Protein AF-A0A6B3HCP1-F1 (afdb_monomer_lite)

Structure (mmCIF, N/CA/C/O backbone):
data_AF-A0A6B3HCP1-F1
#
_entry.id   AF-A0A6B3HCP1-F1
#
loop_
_atom_site.group_PDB
_atom_site.id
_atom_site.type_symbol
_atom_site.label_atom_id
_atom_site.label_alt_id
_atom_site.label_comp_id
_atom_site.label_asym_id
_atom_site.label_entity_id
_atom_site.label_seq_id
_atom_site.pdbx_PDB_ins_code
_atom_site.Cartn_x
_atom_site.Cartn_y
_atom_site.Cartn_z
_atom_site.occupancy
_atom_site.B_iso_or_equiv
_atom_site.auth_seq_id
_atom_site.auth_comp_id
_atom_site.auth_asym_id
_atom_site.auth_atom_id
_atom_site.pdbx_PDB_model_num
ATOM 1 N N . ALA A 1 1 ? -9.659 6.530 3.904 1.00 90.50 1 ALA A N 1
ATOM 2 C CA . ALA A 1 1 ? -8.819 6.352 5.102 1.00 90.50 1 ALA A CA 1
ATOM 3 C C . ALA A 1 1 ? -9.088 7.460 6.113 1.00 90.50 1 ALA A C 1
ATOM 5 O O . ALA A 1 1 ? -9.105 8.629 5.729 1.00 90.50 1 ALA A O 1
ATOM 6 N N . GLU A 1 2 ? -9.278 7.096 7.373 1.00 95.06 2 GLU A N 1
ATOM 7 C CA . GLU A 1 2 ? -9.405 7.990 8.524 1.00 95.06 2 GLU A CA 1
ATOM 8 C C . GLU A 1 2 ? -8.321 7.700 9.583 1.00 95.06 2 GLU A C 1
ATOM 10 O O . GLU A 1 2 ? -7.682 6.643 9.546 1.00 95.06 2 GLU A O 1
ATOM 15 N N . PRO A 1 3 ? -8.037 8.638 10.509 1.00 98.19 3 PRO A N 1
ATOM 16 C CA . PRO A 1 3 ? -7.073 8.392 11.576 1.00 98.19 3 PRO A CA 1
ATOM 17 C C . PRO A 1 3 ? -7.451 7.152 12.399 1.00 98.19 3 PRO A C 1
ATOM 19 O O . PRO A 1 3 ? -8.562 7.061 12.913 1.00 98.19 3 PRO A O 1
ATOM 22 N N . GLY A 1 4 ? -6.505 6.231 12.572 1.00 97.75 4 GLY A N 1
ATOM 23 C CA . GLY A 1 4 ? -6.708 4.950 13.252 1.00 97.75 4 GLY A CA 1
ATOM 24 C C . GLY A 1 4 ? -6.871 3.749 12.317 1.00 97.75 4 GLY A C 1
ATOM 25 O O . GLY A 1 4 ? -6.584 2.637 12.764 1.00 97.75 4 GLY A O 1
ATOM 26 N N . ASP A 1 5 ? -7.229 3.959 11.043 1.00 98.56 5 ASP A N 1
ATOM 27 C CA . ASP A 1 5 ? -7.311 2.879 10.0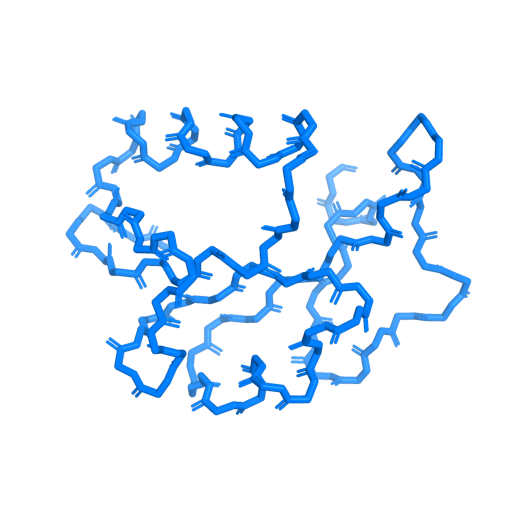49 1.00 98.56 5 ASP A CA 1
ATOM 28 C C . ASP A 1 5 ? -5.971 2.148 9.908 1.00 98.56 5 ASP A C 1
ATOM 30 O O . ASP A 1 5 ? -4.890 2.743 10.016 1.00 98.56 5 ASP A O 1
ATOM 34 N N . ARG A 1 6 ? -6.032 0.851 9.600 1.00 98.75 6 ARG A N 1
ATOM 35 C CA . ARG A 1 6 ? -4.865 0.017 9.300 1.00 98.75 6 ARG A CA 1
ATOM 36 C C . ARG A 1 6 ? -4.687 -0.163 7.799 1.00 98.75 6 ARG A C 1
ATOM 38 O O . ARG A 1 6 ? -5.533 -0.755 7.133 1.00 98.75 6 ARG A O 1
ATOM 45 N N . LEU A 1 7 ? -3.522 0.244 7.293 1.00 98.81 7 LEU A N 1
ATOM 46 C CA . LEU A 1 7 ? -3.110 0.052 5.904 1.00 98.81 7 LEU A CA 1
ATOM 47 C C . LEU A 1 7 ? -2.094 -1.088 5.789 1.00 98.81 7 LEU A C 1
ATOM 49 O O . LEU A 1 7 ? -0.973 -0.960 6.277 1.00 98.81 7 LEU A O 1
ATOM 53 N N . ALA A 1 8 ? -2.434 -2.172 5.088 1.00 98.88 8 ALA A N 1
ATOM 54 C CA . ALA A 1 8 ? -1.452 -3.192 4.713 1.00 98.88 8 ALA A CA 1
ATOM 55 C C . ALA A 1 8 ? -0.600 -2.688 3.534 1.00 98.88 8 ALA A C 1
ATOM 57 O O . ALA A 1 8 ? -1.101 -2.492 2.425 1.00 98.88 8 ALA A O 1
ATOM 58 N N . LEU A 1 9 ? 0.698 -2.467 3.758 1.00 98.75 9 LEU A N 1
ATOM 59 C CA . LEU A 1 9 ? 1.613 -1.960 2.732 1.00 98.75 9 LEU A CA 1
ATOM 60 C C . LEU A 1 9 ? 2.374 -3.123 2.089 1.00 98.75 9 LEU A C 1
ATOM 62 O O . LEU A 1 9 ? 3.409 -3.567 2.590 1.00 98.75 9 LEU A O 1
ATOM 66 N N . LEU A 1 10 ? 1.863 -3.612 0.960 1.00 98.75 10 LEU A N 1
ATOM 67 C CA . LEU A 1 10 ? 2.394 -4.749 0.206 1.00 98.75 10 LEU A CA 1
ATOM 68 C C . LEU A 1 10 ? 3.276 -4.315 -0.973 1.00 98.75 10 LEU A C 1
ATOM 70 O O . LEU A 1 10 ? 3.168 -4.849 -2.081 1.00 98.75 10 LEU A O 1
ATOM 74 N N . LEU A 1 11 ? 4.159 -3.346 -0.739 1.00 98.50 11 LEU A N 1
ATOM 75 C CA . LEU A 1 11 ? 5.142 -2.882 -1.718 1.00 98.50 11 LEU A CA 1
ATOM 76 C C . LEU A 1 11 ? 6.542 -3.436 -1.402 1.00 98.50 11 LEU A C 1
ATOM 78 O O . LEU A 1 11 ? 6.879 -3.593 -0.226 1.00 98.50 11 LEU A O 1
ATOM 82 N N . PRO A 1 12 ? 7.387 -3.701 -2.416 1.00 96.88 12 PRO A N 1
ATOM 83 C CA . PRO A 1 12 ? 8.788 -4.058 -2.195 1.00 96.88 12 PRO A CA 1
ATOM 84 C C . PRO A 1 12 ? 9.574 -2.883 -1.585 1.00 96.88 12 PRO A C 1
ATOM 86 O O . PRO A 1 12 ? 9.035 -1.797 -1.357 1.00 96.88 12 PRO A O 1
ATOM 89 N N . ALA A 1 13 ? 10.874 -3.070 -1.344 1.00 94.88 13 ALA A N 1
ATOM 90 C CA . ALA A 1 13 ? 11.782 -1.986 -0.967 1.00 94.88 13 ALA A CA 1
ATOM 91 C C . ALA A 1 13 ? 11.950 -0.991 -2.136 1.00 94.88 13 ALA A C 1
ATOM 93 O O . ALA A 1 13 ? 12.887 -1.066 -2.925 1.00 94.88 13 ALA A O 1
ATOM 94 N N . HIS A 1 14 ? 10.989 -0.079 -2.263 1.00 95.44 14 HIS A N 1
ATOM 95 C CA . HIS A 1 14 ? 10.856 0.892 -3.340 1.00 95.44 14 HIS A CA 1
ATOM 96 C C . HIS A 1 14 ? 10.616 2.282 -2.740 1.00 95.44 14 HIS A C 1
ATOM 98 O O . HIS A 1 14 ? 10.045 2.408 -1.658 1.00 95.44 14 HIS A O 1
ATOM 104 N N . TRP A 1 15 ? 11.013 3.349 -3.437 1.00 96.19 15 TRP A N 1
ATOM 105 C CA . TRP A 1 15 ? 10.866 4.716 -2.915 1.00 96.19 15 TRP A CA 1
ATOM 106 C C . TRP A 1 15 ? 9.399 5.088 -2.638 1.00 96.19 15 TRP A C 1
ATOM 108 O O . TRP A 1 15 ? 9.110 5.770 -1.660 1.00 96.19 15 TRP A O 1
ATOM 118 N N . GLN A 1 16 ? 8.459 4.575 -3.441 1.00 96.81 16 GLN A N 1
ATOM 119 C CA . GLN A 1 16 ? 7.017 4.753 -3.202 1.00 96.81 16 GLN A CA 1
ATOM 120 C C . GLN A 1 16 ? 6.564 4.152 -1.865 1.00 96.81 16 GLN A C 1
ATOM 122 O O . GLN A 1 16 ? 5.657 4.694 -1.245 1.00 96.81 16 GLN A O 1
ATOM 127 N N . SER A 1 17 ? 7.219 3.101 -1.362 1.00 97.69 17 SER A N 1
ATOM 128 C CA . SER A 1 17 ? 6.934 2.559 -0.027 1.00 97.69 17 SER A CA 1
ATOM 129 C C . SER A 1 17 ? 7.228 3.594 1.057 1.00 97.69 17 SER A C 1
ATOM 131 O O . SER A 1 17 ? 6.420 3.778 1.960 1.00 97.69 17 SER A O 1
ATOM 133 N N . ALA A 1 18 ? 8.332 4.339 0.933 1.00 97.56 18 ALA A N 1
ATOM 134 C CA . ALA A 1 18 ? 8.650 5.429 1.855 1.00 97.56 18 ALA A CA 1
ATOM 135 C C . ALA A 1 18 ? 7.626 6.576 1.776 1.00 97.56 18 ALA A C 1
ATOM 137 O O . ALA A 1 18 ? 7.247 7.127 2.807 1.00 97.56 18 ALA A O 1
ATOM 138 N N . VAL A 1 19 ? 7.134 6.895 0.573 1.00 97.25 19 VAL A N 1
ATOM 139 C CA . VAL A 1 19 ? 6.070 7.896 0.381 1.00 97.25 19 VAL A CA 1
ATOM 140 C C . VAL A 1 19 ? 4.787 7.480 1.100 1.00 97.25 19 VAL A C 1
ATOM 142 O O . VAL A 1 19 ? 4.220 8.282 1.835 1.00 97.25 19 VAL A O 1
ATOM 145 N N . TRP A 1 20 ? 4.361 6.224 0.958 1.00 98.00 20 TRP A N 1
ATOM 146 C CA . TRP A 1 20 ? 3.163 5.715 1.631 1.00 98.00 20 TRP A CA 1
ATOM 147 C C . TRP A 1 20 ? 3.297 5.677 3.152 1.00 98.00 20 TRP A C 1
ATOM 149 O O . TRP A 1 20 ? 2.348 6.020 3.853 1.00 98.00 20 TRP A O 1
ATOM 159 N N . LEU A 1 21 ? 4.476 5.328 3.674 1.00 98.44 21 LEU A N 1
ATOM 160 C CA . LEU A 1 21 ? 4.750 5.405 5.111 1.00 98.44 21 LEU A CA 1
ATOM 161 C C . LEU A 1 21 ? 4.619 6.842 5.635 1.00 98.44 21 LEU A C 1
ATOM 163 O O . LEU A 1 21 ? 3.976 7.066 6.661 1.00 98.44 21 LEU A O 1
ATOM 167 N N . LEU A 1 22 ? 5.178 7.818 4.912 1.00 98.62 22 LEU A N 1
ATOM 168 C CA . LEU A 1 22 ? 5.056 9.231 5.269 1.00 98.62 22 LEU A CA 1
ATOM 169 C C . LEU A 1 22 ? 3.602 9.711 5.188 1.00 98.62 22 LEU A C 1
ATOM 171 O O . LEU A 1 22 ? 3.146 10.414 6.090 1.00 98.62 22 LEU A O 1
ATOM 175 N N . ALA A 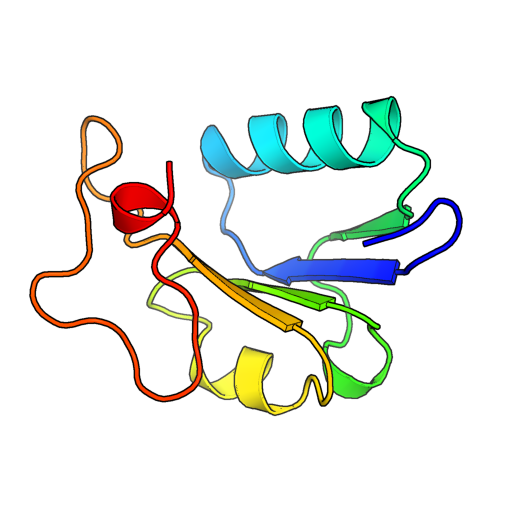1 23 ? 2.867 9.312 4.148 1.00 97.75 23 ALA A N 1
ATOM 176 C CA . ALA A 1 23 ? 1.456 9.646 3.996 1.00 97.75 23 ALA A CA 1
ATOM 177 C C . ALA A 1 23 ? 0.639 9.118 5.183 1.00 97.75 23 ALA A C 1
ATOM 179 O O . ALA A 1 23 ? -0.046 9.903 5.834 1.00 97.75 23 ALA A O 1
ATOM 180 N N . CYS A 1 24 ? 0.802 7.837 5.539 1.00 98.56 24 CYS A N 1
ATOM 181 C CA . CYS A 1 24 ? 0.126 7.228 6.688 1.00 98.56 24 CYS A CA 1
ATOM 182 C C . CYS A 1 24 ? 0.422 7.985 7.989 1.00 98.56 24 CYS A C 1
ATOM 184 O O . CYS A 1 24 ? -0.498 8.384 8.704 1.00 98.56 24 CYS A O 1
ATOM 186 N N . SER A 1 25 ? 1.704 8.265 8.252 1.00 98.38 25 SER A N 1
ATOM 187 C CA . SER A 1 25 ? 2.132 9.014 9.437 1.00 98.38 25 SER A CA 1
ATOM 188 C C . SER A 1 25 ? 1.564 10.434 9.489 1.00 98.38 25 SER A C 1
ATOM 190 O O . SER A 1 25 ? 1.390 10.970 10.580 1.00 98.38 25 SER A O 1
ATOM 192 N N . SER A 1 26 ? 1.310 11.057 8.338 1.00 98.50 26 SER A N 1
ATOM 193 C CA . SER A 1 26 ? 0.839 12.445 8.258 1.00 98.50 26 SER A CA 1
ATOM 194 C C . SER A 1 26 ? -0.654 12.584 8.562 1.00 98.50 26 SER A C 1
ATOM 196 O O . SER A 1 26 ? -1.093 13.663 8.950 1.00 98.50 26 SER A O 1
ATOM 198 N N . VAL A 1 27 ? -1.431 11.507 8.399 1.00 98.06 27 VAL A N 1
ATOM 199 C CA . VAL A 1 27 ? -2.894 11.502 8.596 1.00 98.06 27 VAL A CA 1
ATOM 200 C C . VAL A 1 27 ? -3.358 10.565 9.717 1.00 98.06 27 VAL A C 1
ATOM 202 O O . VAL A 1 27 ? -4.554 10.412 9.933 1.00 98.06 27 VAL A O 1
ATOM 205 N N . GLY A 1 28 ? -2.429 9.948 10.452 1.00 98.38 28 GLY A N 1
ATOM 206 C CA . GLY A 1 28 ? -2.743 9.080 11.591 1.00 98.38 28 GLY A CA 1
ATOM 207 C C . GLY A 1 28 ? -3.205 7.669 11.219 1.00 98.38 28 GLY A C 1
ATOM 208 O O . GLY A 1 28 ? -3.837 7.011 12.040 1.00 98.38 28 GLY A O 1
ATOM 209 N N . VAL A 1 29 ? -2.897 7.193 10.013 1.00 98.75 29 VAL A N 1
ATOM 210 C CA . VAL A 1 29 ? -3.144 5.806 9.582 1.00 98.75 29 VAL A CA 1
ATOM 211 C C . VAL A 1 29 ? -1.994 4.915 10.055 1.00 98.75 29 VAL A C 1
ATOM 213 O O . VAL A 1 29 ? -0.820 5.286 9.963 1.00 98.75 29 VAL A O 1
ATOM 216 N N . VAL A 1 30 ? -2.311 3.716 10.544 1.00 98.69 30 VAL A N 1
ATOM 217 C CA . VAL A 1 30 ? -1.321 2.722 10.970 1.00 98.69 30 VAL A CA 1
ATOM 218 C C . VAL A 1 30 ?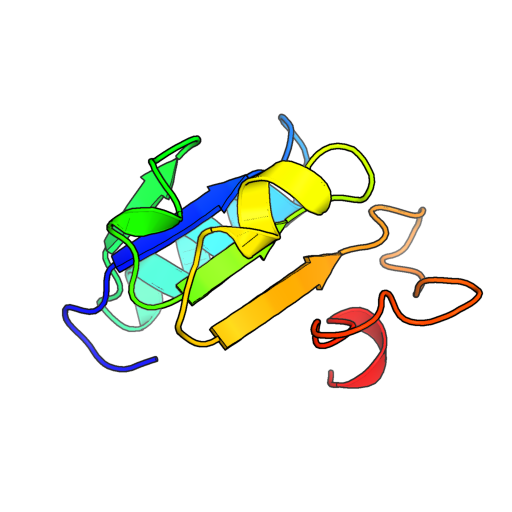 -0.853 1.926 9.757 1.00 98.69 30 VAL A C 1
ATOM 220 O O . VAL A 1 30 ? -1.573 1.072 9.242 1.00 98.69 30 VAL A O 1
ATOM 223 N N . ALA A 1 31 ? 0.377 2.178 9.312 1.00 98.50 31 ALA A N 1
ATOM 224 C CA . ALA A 1 31 ? 0.998 1.381 8.262 1.00 98.50 31 ALA A CA 1
ATOM 225 C C . ALA A 1 31 ? 1.502 0.035 8.812 1.00 98.50 31 ALA A C 1
ATOM 227 O O . ALA A 1 31 ? 2.368 -0.009 9.687 1.00 98.50 31 ALA A O 1
ATOM 228 N N . ASP A 1 32 ? 0.992 -1.058 8.255 1.00 98.56 32 ASP A N 1
ATOM 229 C CA . ASP A 1 32 ? 1.392 -2.432 8.541 1.00 98.56 32 ASP A CA 1
ATOM 230 C C . ASP A 1 32 ? 2.220 -2.977 7.367 1.00 98.56 32 ASP A C 1
ATOM 232 O O . ASP A 1 32 ? 1.701 -3.409 6.329 1.00 98.56 32 ASP A O 1
ATOM 236 N N . VAL A 1 33 ? 3.544 -2.863 7.483 1.00 98.31 33 VAL A N 1
ATOM 237 C CA . VAL A 1 33 ? 4.480 -3.206 6.404 1.00 98.31 33 VAL A CA 1
ATOM 238 C C . VAL A 1 33 ? 4.488 -4.711 6.185 1.00 98.31 33 VAL A C 1
ATOM 240 O O . VAL A 1 33 ? 4.862 -5.469 7.073 1.00 98.31 33 VAL A O 1
ATOM 243 N N . GLN A 1 34 ? 4.117 -5.141 4.975 1.00 98.12 34 GLN A N 1
ATOM 244 C CA . GLN A 1 34 ? 3.903 -6.554 4.645 1.00 98.12 34 GLN A CA 1
ATOM 245 C C . GLN A 1 34 ? 2.844 -7.245 5.524 1.00 98.12 34 GLN A C 1
ATOM 247 O O . GLN A 1 34 ? 2.836 -8.479 5.605 1.00 98.12 34 GLN A O 1
ATOM 252 N N . GLY A 1 35 ? 1.944 -6.462 6.129 1.00 98.25 35 GLY A N 1
ATOM 253 C CA . GLY A 1 35 ? 0.868 -6.927 6.999 1.00 98.25 35 GLY A CA 1
ATOM 254 C C . GLY A 1 35 ? -0.163 -7.818 6.307 1.00 98.25 35 GLY A C 1
ATOM 255 O O . GLY A 1 35 ? -0.113 -8.060 5.098 1.00 98.25 35 GLY A O 1
ATOM 256 N N . ASP A 1 36 ? -1.109 -8.337 7.083 1.00 98.50 36 ASP A N 1
ATOM 257 C CA . ASP A 1 36 ? -2.209 -9.155 6.569 1.00 98.50 36 ASP A CA 1
ATOM 258 C C . ASP A 1 36 ? -3.329 -8.271 5.981 1.00 98.50 36 ASP A C 1
ATOM 260 O O . ASP A 1 36 ? -3.983 -7.547 6.734 1.00 98.50 36 ASP A O 1
ATOM 264 N N . PRO A 1 37 ? -3.610 -8.330 4.663 1.00 98.69 37 PRO A N 1
ATOM 265 C CA . PRO A 1 37 ? -4.683 -7.542 4.063 1.00 98.69 37 PRO A CA 1
ATOM 266 C C . PRO A 1 37 ? -6.072 -7.928 4.569 1.00 98.69 37 PRO A C 1
ATOM 268 O O . PRO A 1 37 ? -6.962 -7.087 4.553 1.00 98.69 37 PRO A O 1
ATOM 271 N N . ALA A 1 38 ? -6.277 -9.168 5.029 1.00 98.56 38 ALA A N 1
ATOM 272 C CA . ALA A 1 38 ? -7.570 -9.595 5.563 1.00 98.56 38 ALA A CA 1
ATOM 273 C C . ALA A 1 38 ? -7.938 -8.882 6.877 1.00 98.56 38 ALA A C 1
ATOM 275 O O . ALA A 1 38 ? -9.116 -8.824 7.230 1.00 98.56 38 ALA A O 1
ATOM 276 N N . ALA A 1 39 ? -6.940 -8.340 7.581 1.00 98.31 39 ALA A N 1
ATOM 277 C CA . ALA A 1 39 ? -7.083 -7.602 8.832 1.00 98.31 39 ALA A CA 1
ATOM 278 C C . ALA A 1 39 ? -6.934 -6.076 8.660 1.00 98.31 39 ALA A C 1
ATOM 280 O O . ALA A 1 39 ? -6.861 -5.361 9.658 1.00 98.31 39 ALA A O 1
ATOM 281 N N . ALA A 1 40 ? -6.840 -5.586 7.420 1.00 98.69 40 ALA A N 1
ATOM 282 C CA . ALA A 1 40 ? -6.620 -4.179 7.106 1.00 98.69 40 ALA A CA 1
ATOM 283 C C . ALA A 1 40 ? -7.883 -3.517 6.539 1.00 98.69 40 ALA A C 1
ATOM 285 O O . ALA A 1 40 ? -8.627 -4.130 5.766 1.00 98.69 40 ALA A O 1
ATOM 286 N N . ASP A 1 41 ? -8.074 -2.244 6.875 1.00 98.69 41 ASP A N 1
ATOM 287 C CA . ASP A 1 41 ? -9.162 -1.405 6.361 1.00 98.69 41 ASP A CA 1
ATOM 288 C C . ASP A 1 41 ? -8.892 -0.973 4.912 1.00 98.69 41 ASP A C 1
ATOM 290 O O . ASP A 1 41 ? -9.814 -0.758 4.122 1.00 98.69 41 ASP A O 1
ATOM 294 N N . LEU A 1 42 ? -7.611 -0.902 4.543 1.00 98.62 42 LEU A N 1
ATOM 295 C CA . LEU A 1 42 ? -7.149 -0.656 3.186 1.00 98.62 42 LEU A CA 1
ATOM 296 C C . LEU A 1 42 ? -5.800 -1.321 2.901 1.00 98.62 42 LEU A C 1
ATOM 298 O O . LEU A 1 42 ? -5.020 -1.634 3.802 1.00 98.62 42 LEU A O 1
ATOM 302 N N . VAL A 1 43 ? -5.500 -1.531 1.624 1.00 98.88 43 VAL A N 1
ATOM 303 C CA . VAL A 1 43 ? -4.238 -2.129 1.174 1.00 98.88 43 VAL A CA 1
ATOM 304 C C . VAL A 1 43 ? -3.649 -1.344 0.013 1.00 98.88 43 VAL A C 1
ATOM 306 O O . VAL A 1 43 ? -4.351 -0.927 -0.908 1.00 98.88 43 VAL A O 1
ATOM 309 N N . VAL A 1 44 ? -2.329 -1.200 0.044 1.00 98.75 44 VAL A N 1
ATOM 310 C CA . VAL A 1 44 ? -1.535 -0.650 -1.054 1.00 98.75 44 VAL A CA 1
ATOM 311 C C . VAL A 1 44 ? -0.633 -1.752 -1.578 1.00 98.75 44 VAL A C 1
ATOM 313 O O . VAL A 1 44 ? 0.156 -2.326 -0.828 1.00 98.75 44 VAL A O 1
ATOM 316 N N . SER A 1 45 ? -0.748 -2.061 -2.865 1.00 98.75 45 SER A N 1
AT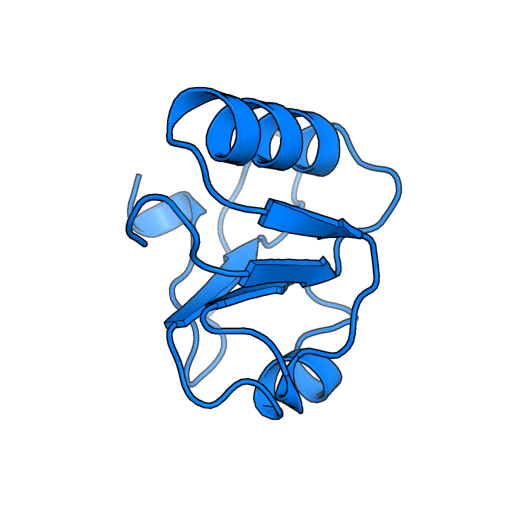OM 317 C CA . SER A 1 45 ? -0.137 -3.243 -3.472 1.00 98.75 45 SER A CA 1
ATOM 318 C C . SER A 1 45 ? 0.642 -2.909 -4.742 1.00 98.75 45 SER A C 1
ATOM 320 O O . SER A 1 45 ? 0.328 -1.962 -5.462 1.00 98.75 45 SER A O 1
ATOM 322 N N . GLY A 1 46 ? 1.696 -3.684 -4.996 1.00 98.12 46 GLY A N 1
ATOM 323 C CA . GLY A 1 46 ? 2.439 -3.674 -6.254 1.00 98.12 46 GLY A 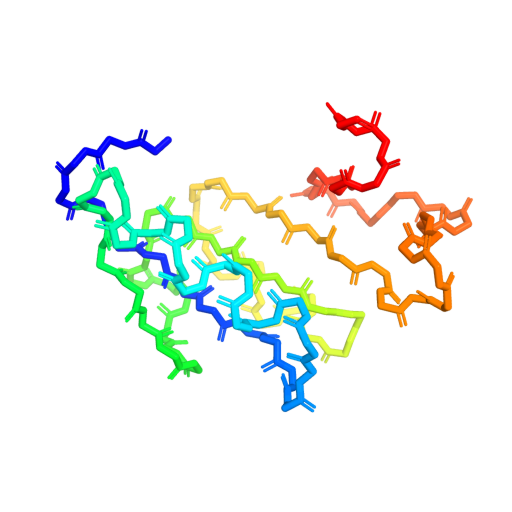CA 1
ATOM 324 C C . GLY A 1 46 ? 1.923 -4.761 -7.203 1.00 98.12 46 GLY A C 1
ATOM 325 O O . GLY A 1 46 ? 1.111 -5.591 -6.792 1.00 98.12 46 GLY A O 1
ATOM 326 N N . PRO A 1 47 ? 2.420 -4.822 -8.452 1.00 97.19 47 PRO A N 1
ATOM 327 C CA . PRO A 1 47 ? 1.957 -5.794 -9.449 1.00 97.19 47 PRO A CA 1
ATOM 328 C C . PRO A 1 47 ? 2.065 -7.249 -8.966 1.00 97.19 47 PRO A C 1
ATOM 330 O O . PRO A 1 47 ? 1.169 -8.050 -9.220 1.00 97.19 47 PRO A O 1
ATOM 333 N N . ASP A 1 48 ? 3.114 -7.567 -8.206 1.00 97.56 48 ASP A N 1
ATOM 334 C CA . ASP A 1 48 ? 3.403 -8.931 -7.751 1.00 97.56 48 ASP A CA 1
ATOM 335 C C . ASP A 1 48 ? 2.599 -9.350 -6.507 1.00 97.56 48 ASP A C 1
ATOM 337 O O . ASP A 1 48 ? 2.660 -10.505 -6.089 1.00 97.56 48 ASP A O 1
ATOM 341 N N . THR A 1 49 ? 1.852 -8.430 -5.883 1.00 98.44 49 THR A N 1
ATOM 342 C CA . THR A 1 49 ? 1.116 -8.690 -4.631 1.00 98.44 49 THR A CA 1
ATOM 343 C C . THR A 1 49 ? -0.396 -8.513 -4.752 1.00 98.44 49 THR A C 1
ATOM 345 O O . THR A 1 49 ? -1.097 -8.670 -3.750 1.00 98.44 49 THR A O 1
ATOM 348 N N . LEU A 1 50 ? -0.911 -8.263 -5.962 1.00 98.38 50 LEU A N 1
ATOM 349 C CA . LEU A 1 50 ? -2.334 -8.003 -6.206 1.00 98.38 50 LEU A CA 1
ATOM 350 C C . LEU A 1 50 ? -3.230 -9.131 -5.692 1.00 98.38 50 LEU A C 1
ATOM 352 O O . LEU A 1 50 ? -4.220 -8.862 -5.019 1.00 98.38 50 LEU A O 1
ATOM 356 N N . GLU A 1 51 ? -2.869 -10.390 -5.944 1.00 98.50 51 GLU A N 1
ATOM 357 C CA . GLU A 1 51 ? -3.696 -11.524 -5.517 1.00 98.50 51 GLU A CA 1
ATOM 358 C C . GLU A 1 51 ? -3.804 -11.613 -3.991 1.00 98.50 51 GLU A C 1
ATOM 360 O O . GLU A 1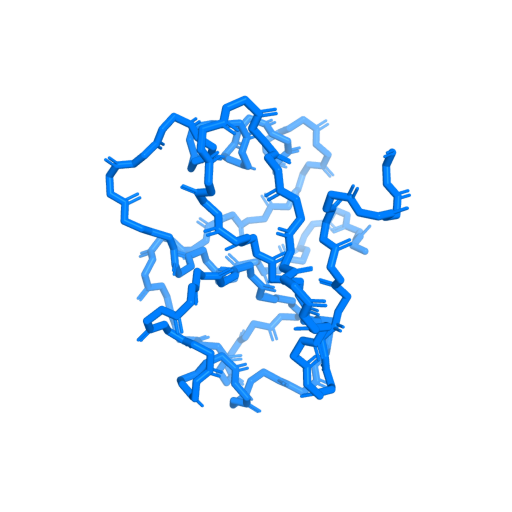 51 ? -4.895 -11.766 -3.447 1.00 98.50 51 GLU A O 1
ATOM 365 N N . ARG A 1 52 ? -2.692 -11.399 -3.278 1.00 98.56 52 ARG A N 1
ATOM 366 C CA . ARG A 1 52 ? -2.691 -11.319 -1.811 1.00 98.56 52 ARG A CA 1
ATOM 367 C C . ARG A 1 52 ? -3.538 -10.141 -1.320 1.00 98.56 52 ARG A C 1
ATOM 369 O O . ARG A 1 52 ? -4.282 -10.277 -0.353 1.00 98.56 52 ARG A O 1
ATOM 376 N N . ALA A 1 53 ? -3.445 -8.993 -1.987 1.00 98.62 53 ALA A N 1
ATOM 377 C CA . ALA A 1 53 ? -4.181 -7.787 -1.626 1.00 98.62 53 ALA A CA 1
ATOM 378 C C . ALA A 1 53 ? -5.708 -7.931 -1.782 1.00 98.62 53 ALA A C 1
ATOM 380 O O . ALA A 1 53 ? -6.450 -7.237 -1.088 1.00 98.62 53 ALA A O 1
ATOM 381 N N . ARG A 1 54 ? -6.202 -8.869 -2.607 1.00 98.56 54 ARG A N 1
ATOM 382 C CA . ARG A 1 54 ? -7.647 -9.155 -2.735 1.00 98.56 54 ARG A CA 1
ATOM 383 C C . ARG A 1 54 ? -8.302 -9.624 -1.437 1.00 98.56 54 ARG A C 1
ATOM 385 O O . ARG A 1 54 ? -9.519 -9.518 -1.314 1.00 98.56 54 ARG A O 1
ATOM 392 N N . ALA A 1 55 ? -7.523 -10.118 -0.474 1.00 98.62 55 ALA A N 1
ATOM 393 C CA . ALA A 1 55 ? -8.045 -10.488 0.837 1.00 98.62 55 ALA A CA 1
ATOM 394 C C . ALA A 1 55 ? -8.572 -9.276 1.634 1.00 98.62 55 ALA A C 1
ATOM 396 O O . ALA A 1 55 ? -9.440 -9.449 2.490 1.00 98.62 55 ALA A O 1
ATOM 397 N N . CYS A 1 56 ? -8.104 -8.057 1.333 1.00 98.62 56 CYS A N 1
ATOM 398 C CA . CYS A 1 56 ? -8.650 -6.839 1.924 1.00 98.62 56 CYS A CA 1
ATOM 399 C C . CYS A 1 56 ? -10.062 -6.581 1.401 1.00 98.62 56 CYS A C 1
ATOM 401 O O . CYS A 1 56 ? -10.294 -6.510 0.191 1.00 98.62 56 CYS A O 1
ATOM 403 N N . ARG A 1 57 ? -11.014 -6.427 2.325 1.00 97.50 57 ARG A N 1
ATOM 404 C CA . ARG A 1 57 ? -12.425 -6.163 2.006 1.00 97.50 57 ARG A CA 1
ATOM 405 C C . ARG A 1 57 ? -12.716 -4.683 1.768 1.00 97.50 57 ARG A C 1
ATOM 407 O O . ARG A 1 57 ? -13.716 -4.388 1.118 1.00 97.50 57 ARG A O 1
ATOM 414 N N . GLY A 1 58 ? -11.864 -3.798 2.280 1.00 97.62 58 GLY A N 1
ATOM 415 C CA . GLY A 1 58 ? -11.979 -2.356 2.115 1.00 97.62 58 GLY A CA 1
ATOM 416 C C . GLY A 1 58 ? -11.317 -1.847 0.837 1.00 97.62 58 GLY A C 1
ATOM 417 O O . GLY A 1 58 ? -11.403 -2.477 -0.224 1.00 97.62 58 GLY A O 1
ATOM 418 N N . GLU A 1 59 ? -10.693 -0.677 0.938 1.00 97.81 59 GLU A N 1
ATOM 419 C CA . GLU A 1 59 ? -10.097 0.020 -0.201 1.00 97.81 59 GLU A CA 1
ATOM 420 C C . GLU A 1 59 ? -8.815 -0.680 -0.676 1.00 97.81 59 GLU A C 1
ATOM 422 O O . GLU A 1 59 ? -7.972 -1.107 0.116 1.00 97.81 59 GLU A O 1
ATOM 427 N N . ARG A 1 60 ? -8.663 -0.816 -1.994 1.00 98.56 60 ARG A N 1
ATOM 428 C CA . ARG A 1 60 ? -7.531 -1.510 -2.613 1.00 98.56 60 ARG A CA 1
ATOM 429 C C . ARG A 1 60 ? -6.884 -0.600 -3.644 1.00 98.56 60 ARG A C 1
ATOM 431 O O . ARG A 1 60 ? -7.465 -0.345 -4.695 1.00 98.56 60 ARG A O 1
ATOM 438 N N . VAL A 1 61 ? -5.669 -0.150 -3.359 1.00 98.38 61 VAL A N 1
ATOM 439 C CA . VAL A 1 61 ? -4.890 0.735 -4.230 1.00 98.38 61 VAL A CA 1
ATOM 440 C C . VAL A 1 61 ? -3.715 -0.041 -4.815 1.00 98.38 61 VAL A C 1
ATOM 442 O O . VAL A 1 61 ? -3.005 -0.755 -4.104 1.00 98.38 61 VAL A O 1
ATOM 445 N N . ALA A 1 62 ? -3.498 0.089 -6.120 1.00 98.31 62 ALA A N 1
ATOM 446 C CA . ALA A 1 62 ? -2.408 -0.559 -6.833 1.00 98.31 62 ALA A CA 1
ATOM 447 C C . ALA A 1 62 ? -1.433 0.472 -7.409 1.00 98.31 62 ALA A C 1
ATOM 449 O O . ALA A 1 62 ? -1.831 1.486 -7.982 1.00 98.31 62 ALA A O 1
ATOM 450 N N . LEU A 1 63 ? -0.136 0.181 -7.299 1.00 98.25 63 LEU A N 1
ATOM 451 C CA . LEU A 1 63 ? 0.938 0.952 -7.917 1.00 98.25 63 LEU A CA 1
ATOM 452 C C . LEU A 1 63 ? 1.638 0.079 -8.954 1.00 98.25 63 LEU A C 1
ATOM 454 O O . LEU A 1 63 ? 2.141 -0.992 -8.623 1.00 98.25 63 LEU A O 1
ATOM 458 N N . ALA A 1 64 ? 1.752 0.557 -10.194 1.00 97.25 64 ALA A N 1
ATOM 459 C CA . ALA A 1 64 ? 2.428 -0.201 -11.252 1.00 97.25 64 ALA A CA 1
ATOM 460 C C . ALA A 1 64 ? 3.951 -0.282 -11.057 1.00 97.25 64 ALA A C 1
ATOM 462 O O . ALA A 1 64 ? 4.614 -1.076 -11.720 1.00 97.25 64 ALA A O 1
ATOM 463 N N . LEU A 1 65 ? 4.506 0.567 -10.179 1.00 96.62 65 LEU A N 1
ATOM 464 C CA . LEU A 1 65 ? 5.940 0.681 -9.876 1.00 96.62 65 LEU A CA 1
ATOM 465 C C . LEU A 1 65 ? 6.823 0.878 -11.123 1.00 96.62 65 LEU A C 1
ATOM 467 O O . LEU A 1 65 ? 8.002 0.530 -11.130 1.00 96.62 65 LEU A O 1
ATOM 471 N N . ARG A 1 66 ? 6.265 1.462 -12.189 1.00 95.31 66 ARG A N 1
ATOM 472 C CA . ARG A 1 66 ? 7.024 1.801 -13.394 1.00 95.31 66 ARG A CA 1
ATOM 473 C C . ARG A 1 66 ? 7.882 3.049 -13.154 1.00 95.31 66 ARG A C 1
ATOM 475 O O . ARG A 1 66 ? 7.554 3.862 -12.282 1.00 95.31 66 ARG A O 1
ATOM 482 N N . PRO A 1 67 ? 8.962 3.241 -13.935 1.00 93.44 67 PRO A N 1
ATOM 483 C CA . PRO A 1 67 ? 9.756 4.463 -13.875 1.00 93.44 67 PRO A CA 1
ATOM 484 C C . PRO A 1 67 ? 8.884 5.718 -13.957 1.00 93.44 67 PRO A C 1
ATOM 486 O O . PRO A 1 67 ? 7.884 5.735 -14.676 1.00 93.44 67 PRO A O 1
ATOM 489 N N . LEU A 1 68 ? 9.282 6.756 -13.216 1.00 89.88 68 LEU A N 1
ATOM 490 C CA . LEU A 1 68 ? 8.590 8.050 -13.159 1.00 89.88 68 LEU A CA 1
ATOM 491 C C . LEU A 1 68 ? 7.117 7.965 -12.713 1.00 89.88 68 LEU A C 1
ATOM 493 O O . LEU A 1 68 ? 6.323 8.828 -13.066 1.00 89.88 68 LEU A O 1
ATOM 497 N N . GLY A 1 69 ? 6.743 6.930 -11.951 1.00 89.19 69 GLY A N 1
ATOM 498 C CA . GLY A 1 69 ? 5.380 6.787 -11.431 1.00 89.19 69 GLY A CA 1
ATOM 499 C C . GLY A 1 69 ? 4.347 6.440 -12.505 1.00 89.19 69 GLY A C 1
ATOM 500 O O . GLY A 1 69 ? 3.172 6.732 -12.332 1.00 89.19 69 GLY A O 1
ATOM 501 N N . GLY A 1 70 ? 4.764 5.840 -13.625 1.00 95.06 70 GLY A N 1
ATOM 502 C CA . GLY A 1 70 ? 3.840 5.487 -14.703 1.00 95.06 70 GLY A CA 1
ATOM 503 C C . GLY A 1 70 ? 2.744 4.507 -14.263 1.00 95.06 70 GLY A C 1
ATOM 504 O O . GLY A 1 70 ? 3.005 3.591 -13.484 1.00 95.06 70 GLY A O 1
ATOM 505 N N . ARG A 1 71 ? 1.543 4.676 -14.827 1.00 95.69 71 ARG A N 1
ATOM 506 C CA . ARG A 1 71 ? 0.351 3.841 -14.594 1.00 95.69 71 ARG A CA 1
ATOM 507 C C . ARG A 1 71 ? 0.459 2.406 -15.107 1.00 95.69 71 ARG A C 1
ATOM 509 O O . ARG A 1 71 ? 1.342 2.075 -15.915 1.00 95.69 71 ARG A O 1
ATOM 516 N N . PHE A 1 72 ? -0.497 1.568 -14.709 1.00 96.31 72 PHE A N 1
ATOM 517 C CA . PHE A 1 72 ? -0.681 0.271 -15.350 1.00 96.31 72 PHE A CA 1
ATOM 518 C C . PHE A 1 72 ? -1.134 0.461 -16.810 1.00 96.31 72 PHE A C 1
ATOM 520 O O . PHE A 1 72 ? -1.899 1.378 -17.114 1.00 96.31 72 PHE A O 1
ATOM 527 N N . PRO A 1 73 ? -0.698 -0.398 -17.753 1.00 93.75 73 PRO A N 1
ATOM 528 C CA . PRO A 1 73 ? -1.261 -0.402 -19.106 1.00 93.75 73 PRO A CA 1
ATOM 529 C C . PRO A 1 73 ? -2.774 -0.657 -19.107 1.00 93.75 73 PRO A C 1
ATOM 531 O O . PRO A 1 73 ? -3.502 -0.036 -19.877 1.00 93.75 73 PRO A O 1
ATOM 534 N N . GLN A 1 74 ? -3.223 -1.543 -18.216 1.00 93.50 74 GLN A N 1
ATOM 535 C CA . GLN A 1 74 ? -4.622 -1.819 -17.924 1.00 93.50 74 GLN A CA 1
ATOM 536 C C . GLN A 1 74 ? -4.807 -1.822 -16.400 1.00 93.50 74 GLN A C 1
ATOM 538 O O . GLN A 1 74 ? -4.064 -2.542 -15.727 1.00 93.50 74 GLN A O 1
ATOM 543 N N . PRO A 1 75 ? -5.769 -1.058 -15.852 1.00 92.88 75 PRO A N 1
ATOM 544 C CA . PRO A 1 75 ? -6.030 -1.051 -14.418 1.00 92.88 75 PRO A CA 1
ATOM 545 C C . PRO A 1 75 ? -6.370 -2.457 -13.897 1.00 92.88 75 PRO A C 1
ATOM 547 O O . PRO A 1 75 ? -7.177 -3.154 -14.525 1.00 92.88 75 PRO A O 1
ATOM 550 N N . PRO A 1 76 ? -5.772 -2.894 -12.775 1.00 96.00 76 PRO A N 1
ATOM 551 C CA . PRO A 1 76 ? -6.090 -4.186 -12.189 1.00 96.00 76 PRO A CA 1
ATOM 552 C C . PRO A 1 76 ? -7.520 -4.201 -11.635 1.00 96.00 76 PRO A C 1
ATOM 554 O O . PRO A 1 76 ? -7.934 -3.312 -10.896 1.00 96.00 76 PRO A O 1
ATOM 557 N N . GLU A 1 77 ? -8.288 -5.233 -11.986 1.00 96.44 77 GLU A N 1
ATOM 558 C CA . GLU A 1 77 ? -9.696 -5.341 -11.598 1.00 96.44 77 GLU A CA 1
ATOM 559 C C . GLU A 1 77 ? -9.877 -5.337 -10.074 1.00 96.44 77 GLU A C 1
ATOM 561 O O . GLU A 1 77 ? -9.303 -6.170 -9.361 1.00 96.44 77 GLU A O 1
ATOM 566 N N . GLY A 1 78 ? -10.742 -4.441 -9.593 1.00 97.06 78 GLY A N 1
ATOM 567 C CA . GLY A 1 78 ? -11.065 -4.299 -8.175 1.00 97.06 78 GLY A CA 1
ATOM 568 C C . GLY A 1 78 ? -10.055 -3.471 -7.379 1.00 97.06 78 GLY A C 1
ATOM 569 O O . GLY A 1 78 ? -10.117 -3.518 -6.147 1.00 97.06 78 GLY A O 1
ATOM 570 N N . PHE A 1 79 ? -9.161 -2.749 -8.064 1.00 98.25 79 PHE A N 1
ATOM 571 C CA . PHE A 1 79 ? -8.185 -1.822 -7.495 1.00 98.25 79 PHE A CA 1
ATOM 572 C C . PHE A 1 79 ? -8.283 -0.442 -8.154 1.00 98.25 79 PHE A C 1
ATOM 574 O O . PHE A 1 79 ? -8.519 -0.337 -9.359 1.00 98.25 79 PHE A O 1
ATOM 581 N N . SER A 1 80 ? -8.005 0.598 -7.374 1.00 97.12 80 SER A N 1
ATOM 582 C CA . SER A 1 80 ? -7.701 1.937 -7.880 1.00 97.12 80 SER A CA 1
ATOM 583 C C . SER A 1 80 ? -6.250 2.001 -8.364 1.00 97.12 80 SER A C 1
ATOM 585 O O . SER A 1 80 ? -5.335 1.603 -7.639 1.00 97.12 80 SER A O 1
ATOM 587 N N . ASP A 1 81 ? -6.017 2.486 -9.589 1.00 95.94 81 ASP A N 1
ATOM 588 C CA . ASP A 1 81 ? -4.664 2.756 -10.098 1.00 95.94 81 ASP A CA 1
ATOM 589 C C . ASP A 1 81 ? -4.199 4.126 -9.597 1.00 95.94 81 ASP A C 1
ATOM 591 O O . ASP A 1 81 ? -4.671 5.166 -10.064 1.00 95.94 81 ASP A O 1
ATOM 595 N N . TYR A 1 82 ? -3.243 4.120 -8.666 1.00 94.62 82 TYR A N 1
ATOM 596 C CA . TYR A 1 82 ? -2.755 5.333 -8.010 1.00 94.62 82 TYR A CA 1
ATOM 597 C C . TYR A 1 82 ? -2.244 6.393 -8.998 1.00 94.62 82 TYR A C 1
ATOM 599 O O . TYR A 1 82 ? -2.400 7.583 -8.761 1.00 94.62 82 TYR A O 1
ATOM 607 N N . ALA A 1 83 ? -1.652 5.983 -10.124 1.00 90.19 83 ALA A N 1
ATOM 608 C CA . ALA A 1 83 ? -1.078 6.913 -11.100 1.00 90.19 83 ALA A CA 1
ATOM 609 C C . ALA A 1 83 ? -2.111 7.503 -12.081 1.00 90.19 83 ALA A C 1
ATOM 611 O O . ALA A 1 83 ? -1.738 8.248 -12.987 1.00 90.19 83 ALA A O 1
ATOM 612 N N . VAL A 1 84 ? -3.385 7.116 -11.964 1.00 88.19 84 VAL A N 1
ATOM 613 C CA . VAL A 1 84 ? -4.504 7.692 -12.729 1.00 88.19 84 VAL A CA 1
ATOM 614 C C . VAL A 1 84 ? -5.376 8.581 -11.847 1.00 88.19 84 VAL A C 1
ATOM 616 O O . VAL A 1 84 ? -5.938 9.554 -12.342 1.00 88.19 84 VAL A O 1
ATOM 619 N N . GLU A 1 85 ? -5.508 8.242 -10.566 1.00 71.19 85 GLU A N 1
ATOM 620 C CA . GLU A 1 85 ? -6.346 8.989 -9.623 1.00 71.19 85 GLU A CA 1
ATOM 621 C C . GLU A 1 85 ? -5.667 10.237 -9.033 1.00 71.19 85 GLU A C 1
ATOM 623 O O . GLU A 1 85 ? -6.352 11.054 -8.415 1.00 71.19 85 GLU A O 1
ATOM 628 N N . VAL A 1 86 ? -4.355 10.406 -9.244 1.00 59.19 86 VAL A N 1
ATOM 629 C CA . VAL A 1 86 ? -3.541 11.536 -8.752 1.00 59.19 86 VAL A CA 1
ATOM 630 C C . VAL A 1 86 ? -3.027 12.405 -9.893 1.00 59.19 86 VAL A C 1
ATOM 632 O O . VAL A 1 86 ? -2.539 11.840 -10.898 1.00 59.19 86 VAL A O 1
#

pLDDT: mean 96.35, std 5.43, range [59.19, 98.88]

Sequence (86 aa):
AEPGDRLALLLPAHWQSAVWLLACSSVGVVADVQGDPAAADLVVSGPDTLERARACRGERVALALRPLGGRFPQPPEGFSDYAVEV

Radius of gyration: 11.73 Å; chains: 1; bounding box: 24×24×32 Å

Foldseek 3Di:
DAAPFEEEEADDPAVVSVVVVVVCVVRNYHYDYNDQLLPGQEYEHEPVCVVSNVSHPHAYAYFPSDPPRDWDPDDDPPHHTPSVVD

Secondary structure (DSSP, 8-state):
--TTPEEEEE--S-HHHHHHHHHHHHHT-EEEET--GGG-SEEEE-GGGHHHHTT-SSEEEE----GGGPPPSSPPTTSEEHHHH-